Protein AF-A0ABD6E208-F1 (afdb_monomer_lite)

pLDDT: mean 94.64, std 5.19, range [59.28, 98.12]

Secondary structure (DSSP, 8-state):
-EEEEEE---SS-EEHHHHHHHSTTEEEEEEEETTTTEEEEP-TT-GGG--EE-TT-EEEEEESS--------

Sequence (73 aa):
TGWNLIGWYEDDDTSASSLYENITGCTSVVKWDPIDQSYWFYLPGFPAFDFVVSKGMALYVEVTSDSIWHGEG

Foldseek 3Di:
DFKDKDFDADQDKDKPVVCQVQPAQWDWKWFQDPVVRDIQTQDPPDVVSMDIHHHGTMIIITGDDDDDDDDDD

Radius of gyration: 11.58 Å; chains: 1; bounding box: 29×26×27 Å

Structure (mmCIF, N/CA/C/O backbone):
data_AF-A0ABD6E208-F1
#
_entry.id   AF-A0ABD6E208-F1
#
loop_
_atom_site.group_PDB
_atom_site.id
_atom_site.type_symbol
_atom_site.label_atom_id
_atom_site.label_alt_id
_atom_site.label_comp_id
_atom_site.label_asym_id
_atom_site.label_entity_id
_atom_site.label_seq_id
_atom_site.pdbx_PDB_ins_code
_atom_site.Cartn_x
_atom_site.Cartn_y
_atom_site.Cartn_z
_atom_site.occupancy
_atom_site.B_iso_or_equiv
_atom_site.auth_seq_id
_atom_site.auth_comp_id
_atom_site.auth_asym_id
_atom_site.auth_atom_id
_atom_site.pdbx_PDB_model_num
ATOM 1 N N . THR A 1 1 ? -7.890 -2.476 15.500 1.00 90.62 1 THR A N 1
ATOM 2 C CA . THR A 1 1 ? -7.321 -1.140 15.206 1.00 90.62 1 THR A CA 1
ATOM 3 C C . THR A 1 1 ? -5.803 -1.235 15.177 1.00 90.62 1 THR A C 1
ATOM 5 O O . THR A 1 1 ? -5.264 -2.248 15.615 1.00 90.62 1 THR A O 1
ATOM 8 N N . GLY A 1 2 ? -5.108 -0.205 14.691 1.00 95.75 2 GLY A N 1
ATOM 9 C CA . GLY A 1 2 ? -3.644 -0.135 14.665 1.00 95.75 2 GLY A CA 1
ATOM 10 C C . GLY A 1 2 ? -3.032 -0.578 13.337 1.00 95.75 2 GLY A C 1
ATOM 11 O O . GLY A 1 2 ? -3.703 -0.588 12.305 1.00 95.75 2 GLY A O 1
ATOM 12 N N . TRP A 1 3 ? -1.744 -0.914 13.379 1.00 96.31 3 TRP A N 1
ATOM 13 C CA . TRP A 1 3 ? -0.953 -1.279 12.207 1.00 96.31 3 TRP A CA 1
ATOM 14 C C . TRP A 1 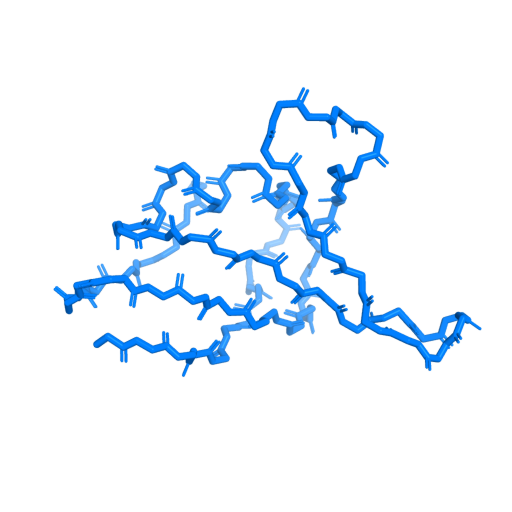3 ? -1.073 -2.763 11.871 1.00 96.31 3 TRP A C 1
ATOM 16 O O . TRP A 1 3 ? -0.890 -3.620 12.735 1.00 96.31 3 TRP A O 1
ATOM 26 N N . ASN A 1 4 ? -1.318 -3.054 10.596 1.00 96.31 4 ASN A N 1
ATOM 27 C CA . ASN A 1 4 ? -1.362 -4.397 10.031 1.00 96.31 4 ASN A CA 1
ATOM 28 C C . ASN A 1 4 ? -0.426 -4.471 8.822 1.00 96.31 4 ASN A C 1
ATOM 30 O O . ASN A 1 4 ? -0.233 -3.479 8.121 1.00 96.31 4 ASN A O 1
ATOM 34 N N . LEU A 1 5 ? 0.139 -5.650 8.574 1.00 96.06 5 LEU A N 1
ATOM 35 C CA . LEU A 1 5 ? 0.912 -5.929 7.367 1.00 96.06 5 LEU A CA 1
ATOM 36 C C . LEU A 1 5 ? 0.029 -6.713 6.395 1.00 96.06 5 LEU A C 1
ATOM 38 O O . LEU A 1 5 ? -0.449 -7.793 6.743 1.00 96.06 5 LEU A O 1
ATOM 42 N N . ILE A 1 6 ? -0.165 -6.181 5.191 1.00 95.31 6 ILE A N 1
ATOM 43 C CA . ILE A 1 6 ? -0.875 -6.858 4.100 1.00 95.31 6 ILE A CA 1
ATOM 44 C C . ILE A 1 6 ? 0.075 -7.095 2.926 1.00 95.31 6 ILE A C 1
ATOM 46 O O . ILE A 1 6 ? 1.048 -6.364 2.746 1.00 95.31 6 ILE A O 1
ATOM 50 N N . GLY A 1 7 ? -0.199 -8.131 2.137 1.00 95.19 7 GLY A N 1
ATOM 51 C CA . GLY A 1 7 ? 0.518 -8.418 0.898 1.00 95.19 7 GLY A CA 1
ATOM 52 C C . GLY A 1 7 ? -0.431 -8.359 -0.290 1.00 95.19 7 GLY A C 1
ATOM 53 O O . GLY A 1 7 ? -1.547 -8.872 -0.200 1.00 95.19 7 GLY A O 1
ATOM 54 N N . TRP A 1 8 ? 0.011 -7.759 -1.392 1.00 96.06 8 TRP A N 1
ATOM 55 C CA . TRP A 1 8 ? -0.757 -7.759 -2.634 1.00 96.06 8 TRP A CA 1
ATOM 56 C C . TRP A 1 8 ? -0.556 -9.073 -3.388 1.00 96.06 8 TRP A C 1
ATOM 58 O O . TRP A 1 8 ? 0.582 -9.463 -3.671 1.00 96.06 8 TRP A O 1
ATOM 68 N N . TYR A 1 9 ? -1.650 -9.776 -3.673 1.00 94.00 9 TYR A N 1
ATOM 69 C CA . TYR A 1 9 ? -1.615 -11.128 -4.238 1.00 94.00 9 TYR A CA 1
ATOM 70 C C . TYR A 1 9 ? -2.188 -11.228 -5.655 1.00 94.00 9 TYR A C 1
ATOM 72 O O . TYR A 1 9 ? -1.919 -12.230 -6.324 1.00 94.00 9 TYR A O 1
ATOM 80 N N . GLU A 1 10 ? -2.936 -10.220 -6.102 1.00 93.88 10 GLU A N 1
ATOM 81 C CA . GLU A 1 10 ? -3.521 -10.180 -7.442 1.00 93.88 10 GLU A CA 1
ATOM 82 C C . GLU A 1 10 ? -2.449 -9.977 -8.519 1.00 93.88 10 GLU A C 1
ATOM 84 O O . GLU A 1 10 ? -1.362 -9.460 -8.248 1.00 93.88 10 GLU A O 1
ATOM 89 N N . ASP A 1 11 ? -2.743 -10.441 -9.737 1.00 94.44 11 ASP A N 1
ATOM 90 C CA . ASP A 1 11 ? -1.873 -10.239 -10.906 1.00 94.44 11 ASP A CA 1
ATOM 91 C C . ASP A 1 11 ? -1.988 -8.822 -11.479 1.00 94.44 11 ASP A C 1
ATOM 93 O O . ASP A 1 11 ? -1.021 -8.324 -12.057 1.00 94.44 11 ASP A O 1
ATOM 97 N N . ASP A 1 12 ? -3.144 -8.180 -11.299 1.00 94.88 12 ASP A N 1
ATOM 98 C CA . ASP A 1 12 ? -3.366 -6.794 -11.689 1.00 94.88 12 ASP A CA 1
ATOM 99 C C . ASP A 1 12 ? -2.808 -5.836 -10.630 1.00 94.88 12 ASP A C 1
ATOM 101 O O . ASP A 1 12 ? -2.910 -6.064 -9.421 1.00 94.88 12 ASP A O 1
ATOM 105 N N . ASP A 1 13 ? -2.207 -4.744 -11.095 1.00 96.75 13 ASP A N 1
ATOM 106 C CA . ASP A 1 13 ? -1.710 -3.681 -10.228 1.00 96.75 13 ASP A CA 1
ATOM 107 C C . ASP A 1 13 ? -2.879 -2.8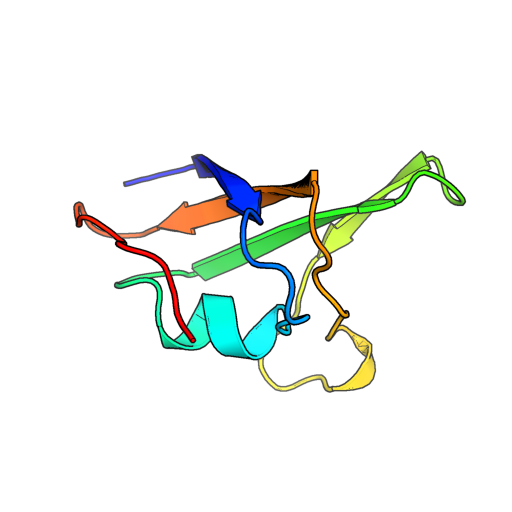71 -9.637 1.00 96.75 13 ASP A C 1
ATOM 109 O O . ASP A 1 13 ? -3.851 -2.561 -10.329 1.00 96.75 13 ASP A O 1
ATOM 113 N N . THR A 1 14 ? -2.742 -2.447 -8.379 1.00 96.62 14 THR A N 1
ATOM 114 C CA . THR A 1 14 ? -3.610 -1.431 -7.756 1.00 96.62 14 THR A CA 1
ATOM 115 C C . THR A 1 14 ? -2.801 -0.181 -7.385 1.00 96.62 14 THR A C 1
ATOM 117 O O . THR A 1 14 ? -1.600 -0.080 -7.660 1.00 96.62 14 THR A O 1
ATOM 120 N N . SER A 1 15 ? -3.443 0.803 -6.764 1.00 97.19 15 SER A N 1
ATOM 121 C CA . SER A 1 15 ? -2.804 1.995 -6.208 1.00 97.19 15 SER A CA 1
ATOM 122 C C . SER A 1 15 ? -2.945 2.052 -4.689 1.00 97.19 15 SER A C 1
ATOM 124 O O . SER A 1 15 ? -3.857 1.474 -4.093 1.00 97.19 15 SER A O 1
ATOM 126 N N . ALA A 1 16 ? -2.055 2.804 -4.042 1.00 97.56 16 ALA A N 1
ATOM 127 C CA . ALA A 1 16 ? -2.183 3.087 -2.617 1.00 97.56 16 ALA A CA 1
ATOM 128 C C . ALA A 1 16 ? -3.488 3.838 -2.298 1.00 97.56 16 ALA A C 1
ATOM 130 O O . ALA A 1 16 ? -4.095 3.588 -1.257 1.00 97.56 16 ALA A O 1
ATOM 131 N N . SER A 1 17 ? -3.932 4.718 -3.203 1.00 97.25 17 SER A N 1
ATOM 132 C CA . SER A 1 17 ? -5.229 5.401 -3.109 1.00 97.25 17 SER A CA 1
ATOM 133 C C . SER A 1 17 ? -6.421 4.443 -3.121 1.00 97.25 17 SER A C 1
ATOM 135 O O . SER A 1 17 ? -7.290 4.568 -2.262 1.00 97.25 17 SER A O 1
ATOM 137 N N . SER A 1 18 ? -6.439 3.458 -4.022 1.00 96.81 18 SER A N 1
ATOM 138 C CA . SER A 1 18 ? -7.515 2.463 -4.097 1.00 96.81 18 SER A CA 1
ATOM 139 C C . SER A 1 18 ? -7.610 1.659 -2.795 1.00 96.81 18 SER A C 1
ATOM 141 O O . SER A 1 18 ? -8.670 1.611 -2.167 1.00 96.81 18 SER A O 1
ATOM 143 N N . LEU A 1 19 ? -6.471 1.165 -2.293 1.00 96.62 19 LEU A N 1
ATOM 144 C CA . LEU A 1 19 ? -6.416 0.453 -1.013 1.00 96.62 19 LEU A CA 1
ATOM 145 C C . LEU A 1 19 ? -6.899 1.317 0.158 1.00 96.62 19 LEU A C 1
ATOM 147 O O . LEU A 1 19 ? -7.631 0.839 1.025 1.00 96.62 19 LEU A O 1
ATOM 151 N N . TYR A 1 20 ? -6.486 2.585 0.198 1.00 96.75 20 TYR A N 1
ATOM 152 C CA . TYR A 1 20 ? -6.901 3.528 1.235 1.00 96.75 20 TYR A CA 1
ATOM 153 C C . TYR A 1 20 ? -8.423 3.734 1.250 1.00 96.75 20 TYR A C 1
ATOM 155 O O . TYR A 1 20 ? -9.021 3.818 2.323 1.00 96.75 20 TYR A O 1
ATOM 163 N N . GLU A 1 21 ? -9.053 3.790 0.076 1.00 95.88 21 GLU A N 1
ATOM 164 C CA . GLU A 1 21 ? -10.495 4.005 -0.068 1.00 95.88 21 GLU A CA 1
ATOM 165 C C . GLU A 1 21 ? -11.329 2.751 0.247 1.00 95.88 21 GLU A C 1
ATOM 167 O O . GLU A 1 21 ? -12.433 2.876 0.783 1.00 95.88 21 GLU A O 1
ATOM 172 N N . ASN A 1 22 ? -10.810 1.547 -0.027 1.00 95.81 22 ASN A N 1
ATOM 173 C CA . ASN A 1 22 ? -11.556 0.294 0.159 1.00 95.81 22 ASN A CA 1
ATOM 174 C C . ASN A 1 22 ? -11.267 -0.435 1.484 1.00 95.81 22 ASN A C 1
ATOM 176 O O . ASN A 1 22 ? -12.065 -1.279 1.910 1.00 95.81 22 ASN A O 1
ATOM 180 N N . ILE A 1 23 ? -10.166 -0.130 2.179 1.00 96.00 23 ILE A N 1
ATOM 181 C CA . ILE A 1 23 ? -9.913 -0.667 3.523 1.00 96.00 23 ILE A CA 1
ATOM 182 C C . ILE A 1 23 ? -10.704 0.153 4.548 1.00 96.00 23 ILE A C 1
ATOM 184 O O . ILE A 1 23 ? -10.451 1.334 4.789 1.00 96.00 23 ILE A O 1
ATOM 188 N N . THR A 1 24 ? -11.660 -0.495 5.216 1.00 96.19 24 THR A N 1
ATOM 189 C CA . THR A 1 24 ? -12.547 0.179 6.175 1.00 96.19 24 THR A CA 1
ATOM 190 C C . THR A 1 24 ? -11.762 0.797 7.335 1.00 96.19 24 THR A C 1
ATOM 192 O O . THR A 1 24 ? -11.106 0.107 8.117 1.00 96.19 24 THR A O 1
ATOM 195 N N . GLY A 1 25 ? -11.881 2.119 7.475 1.00 95.94 25 GLY A N 1
ATOM 196 C CA . GLY A 1 25 ? -11.229 2.882 8.536 1.00 95.94 25 GLY A CA 1
ATOM 197 C C . GLY A 1 25 ? -9.722 3.061 8.346 1.00 95.94 25 GLY A C 1
ATOM 198 O O . GLY A 1 25 ? -9.047 3.330 9.344 1.00 95.94 25 GLY A O 1
ATOM 199 N N . CYS A 1 26 ? -9.204 2.897 7.122 1.00 96.62 26 CYS A N 1
ATOM 200 C CA . CYS A 1 26 ? -7.803 3.144 6.795 1.00 96.62 26 CYS A CA 1
ATOM 201 C C . CYS A 1 26 ? -7.417 4.611 7.022 1.00 96.62 26 CYS A C 1
ATOM 203 O O . CYS A 1 26 ? -8.133 5.532 6.629 1.00 96.62 26 CYS A O 1
ATOM 205 N N . THR A 1 27 ? -6.278 4.830 7.675 1.00 96.38 27 THR A N 1
ATOM 206 C CA . THR A 1 27 ? -5.714 6.167 7.918 1.00 96.38 27 THR A CA 1
ATOM 207 C C . THR A 1 27 ? -4.357 6.367 7.267 1.00 96.38 27 THR A C 1
ATOM 209 O O . THR A 1 27 ? -4.012 7.506 6.959 1.00 96.38 27 THR A O 1
ATOM 212 N N . SER A 1 28 ? -3.627 5.283 7.006 1.00 96.62 28 SER A N 1
ATOM 213 C CA . SER A 1 28 ? -2.277 5.325 6.447 1.00 96.62 28 SER A CA 1
ATOM 214 C C . SER A 1 28 ? -2.008 4.081 5.598 1.00 96.62 28 SER A C 1
ATOM 216 O O . SER A 1 28 ? -2.333 2.973 6.026 1.00 96.62 28 SER A O 1
ATOM 218 N N . VAL A 1 29 ? -1.348 4.258 4.448 1.00 98.06 29 VAL A N 1
ATOM 219 C CA . VAL A 1 29 ? -0.778 3.176 3.624 1.00 98.06 29 VAL A CA 1
ATOM 220 C C . VAL A 1 29 ? 0.701 3.481 3.396 1.00 98.06 29 VAL A C 1
ATOM 222 O O . VAL A 1 29 ? 1.058 4.580 2.968 1.00 98.06 29 VAL A O 1
ATOM 225 N N . VAL A 1 30 ? 1.576 2.528 3.713 1.00 98.12 30 VAL A N 1
ATOM 226 C CA . VAL A 1 30 ? 3.030 2.731 3.697 1.00 98.12 30 VAL A CA 1
ATOM 227 C C . VAL A 1 30 ? 3.716 1.552 3.021 1.00 98.12 30 VAL A C 1
ATOM 229 O O . VAL A 1 30 ? 3.462 0.397 3.373 1.00 98.12 30 VAL A O 1
ATOM 232 N N . LYS A 1 31 ? 4.632 1.840 2.090 1.00 97.31 31 LYS A N 1
ATOM 233 C CA . LYS A 1 31 ? 5.525 0.837 1.492 1.00 97.31 31 LYS A CA 1
ATOM 234 C C . LYS A 1 31 ? 6.959 1.014 1.975 1.00 97.31 31 LYS A C 1
ATOM 236 O O . LYS A 1 31 ? 7.384 2.117 2.320 1.00 97.31 31 LYS A O 1
ATOM 241 N N . TRP A 1 32 ? 7.722 -0.072 1.942 1.00 95.88 32 TRP A N 1
ATOM 242 C CA . TRP A 1 32 ? 9.177 0.023 1.955 1.00 95.88 32 TRP A CA 1
ATOM 243 C C . TRP A 1 32 ? 9.671 0.430 0.566 1.00 95.88 32 TRP A C 1
ATOM 245 O O . TRP A 1 32 ? 9.287 -0.181 -0.433 1.00 95.88 32 TRP A O 1
ATOM 255 N N . ASP A 1 33 ? 10.521 1.448 0.504 1.00 94.75 33 ASP A N 1
ATOM 256 C CA . ASP A 1 33 ? 11.253 1.811 -0.699 1.00 94.75 33 ASP A CA 1
ATOM 257 C C . ASP A 1 33 ? 12.672 1.221 -0.648 1.00 94.75 33 ASP A C 1
ATOM 259 O O . ASP A 1 33 ? 13.506 1.680 0.139 1.00 94.75 33 ASP A O 1
ATOM 263 N N . PRO A 1 34 ? 12.975 0.190 -1.458 1.00 92.69 34 PRO A N 1
ATOM 264 C CA . PRO A 1 34 ? 14.285 -0.445 -1.435 1.00 92.69 34 PRO A CA 1
ATOM 265 C C . PRO A 1 34 ? 15.381 0.397 -2.099 1.00 92.69 34 PRO A C 1
ATOM 267 O O . PRO A 1 34 ? 16.555 0.120 -1.852 1.00 92.69 34 PRO A O 1
ATOM 270 N N . ILE A 1 35 ? 15.027 1.386 -2.930 1.00 93.75 35 ILE A N 1
ATOM 271 C CA . ILE A 1 35 ? 15.998 2.250 -3.615 1.00 93.75 35 ILE A CA 1
ATOM 272 C C . ILE A 1 35 ? 16.564 3.252 -2.611 1.00 93.75 35 ILE A C 1
ATOM 274 O O . ILE A 1 35 ? 17.780 3.331 -2.435 1.00 93.75 35 ILE A O 1
ATOM 278 N N . ASP A 1 36 ? 15.675 3.946 -1.900 1.00 95.94 36 ASP A N 1
ATOM 279 C CA . ASP A 1 36 ? 16.048 4.965 -0.913 1.00 95.94 36 ASP A CA 1
ATOM 280 C C . ASP A 1 36 ? 16.296 4.387 0.492 1.00 95.94 36 ASP A C 1
ATOM 282 O O . ASP A 1 36 ? 16.707 5.110 1.399 1.00 95.94 36 ASP A O 1
ATOM 286 N N . GLN A 1 37 ? 16.038 3.087 0.687 1.00 96.12 37 GLN A N 1
ATOM 287 C CA . GLN A 1 37 ? 16.079 2.396 1.982 1.00 96.12 37 GLN A CA 1
ATOM 288 C C . GLN A 1 37 ? 15.278 3.128 3.068 1.00 96.12 37 GLN A C 1
ATOM 290 O O . GLN A 1 37 ? 15.750 3.354 4.186 1.00 96.12 37 GLN A O 1
ATOM 295 N N . SER A 1 38 ? 14.052 3.517 2.729 1.00 96.69 38 SER A N 1
ATOM 296 C CA . SER A 1 38 ? 13.183 4.292 3.612 1.00 96.69 38 SER A CA 1
ATOM 297 C C . SER A 1 38 ? 11.721 3.872 3.479 1.00 96.69 38 SER A C 1
ATOM 299 O O . SER A 1 38 ? 11.356 3.078 2.614 1.00 96.69 38 SER A O 1
ATOM 301 N N . TYR A 1 39 ? 10.869 4.381 4.367 1.00 95.88 39 TYR A N 1
ATOM 302 C CA . TYR A 1 39 ? 9.426 4.193 4.254 1.00 95.88 39 TYR A CA 1
ATOM 303 C C . TYR A 1 39 ? 8.811 5.315 3.426 1.00 95.88 39 TYR A C 1
ATOM 305 O O . TYR A 1 39 ? 9.011 6.494 3.721 1.00 95.88 39 TYR A O 1
ATOM 313 N N . TRP A 1 40 ? 8.019 4.931 2.428 1.00 97.12 40 TRP A N 1
ATOM 314 C CA . TRP A 1 40 ? 7.244 5.851 1.611 1.00 97.12 40 TRP A CA 1
ATOM 315 C C . 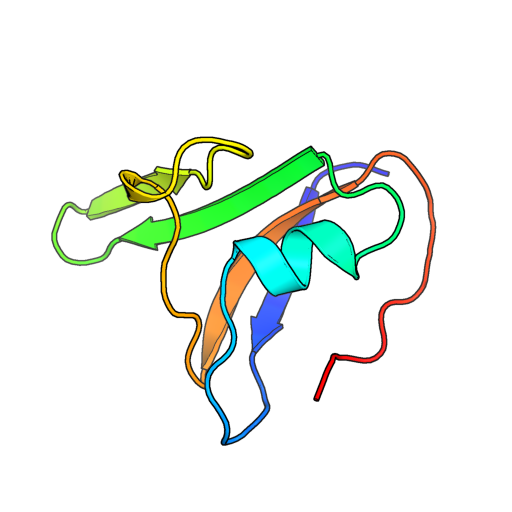TRP A 1 40 ? 5.786 5.842 2.058 1.00 97.12 40 TRP A C 1
ATOM 317 O O . TRP A 1 40 ? 5.125 4.801 2.038 1.00 97.12 40 TRP A O 1
ATOM 327 N N . PHE A 1 41 ? 5.291 7.013 2.447 1.00 96.75 41 PHE A N 1
ATOM 328 C CA . PHE A 1 41 ? 3.931 7.206 2.932 1.00 96.75 41 PHE A CA 1
ATOM 329 C C . PHE A 1 41 ? 3.036 7.691 1.800 1.00 96.75 41 PHE A C 1
ATOM 331 O O . PHE A 1 41 ? 3.348 8.680 1.136 1.00 96.75 41 PHE A O 1
ATOM 338 N N . TYR A 1 42 ? 1.895 7.034 1.626 1.00 97.31 42 TYR A N 1
ATOM 339 C CA . TYR A 1 42 ? 0.804 7.607 0.857 1.00 97.31 42 TYR A CA 1
ATOM 340 C C . TYR A 1 42 ? 0.214 8.810 1.608 1.00 97.31 42 TYR A C 1
ATOM 342 O O . TYR A 1 42 ? -0.025 8.736 2.815 1.00 97.31 42 TYR A O 1
ATOM 350 N N . LEU A 1 43 ? -0.034 9.911 0.894 1.00 94.25 43 LEU A N 1
ATOM 351 C CA . LEU A 1 43 ? -0.692 11.107 1.423 1.00 94.25 43 LEU A CA 1
ATOM 352 C C . LEU A 1 43 ? -1.992 11.373 0.644 1.00 94.25 43 LEU A C 1
ATOM 354 O O . LEU A 1 43 ? -1.928 11.833 -0.503 1.00 94.25 43 LEU A O 1
ATOM 358 N N . PRO A 1 44 ? -3.172 11.131 1.251 1.00 92.50 44 PRO A N 1
ATOM 359 C CA . PRO A 1 44 ? -4.457 11.409 0.618 1.00 92.50 44 PRO A CA 1
ATOM 360 C C . PRO A 1 44 ? -4.566 12.862 0.139 1.00 92.50 44 PRO A C 1
ATOM 362 O O . PRO A 1 44 ? -4.211 13.799 0.855 1.00 92.50 44 PRO A O 1
ATOM 365 N N . GLY A 1 45 ? -5.059 13.058 -1.086 1.00 91.19 45 GLY A N 1
ATOM 366 C CA . GLY A 1 45 ? -5.203 14.384 -1.702 1.00 91.19 45 GLY A CA 1
ATOM 367 C C . GLY A 1 45 ? -3.932 14.955 -2.346 1.00 91.19 45 GLY A C 1
ATOM 368 O O . GLY A 1 45 ? -3.999 16.024 -2.952 1.00 91.19 45 GLY A O 1
ATOM 369 N N . PHE A 1 46 ? -2.798 14.246 -2.285 1.00 94.00 46 PHE A N 1
ATOM 370 C CA . PHE A 1 46 ? -1.553 14.629 -2.956 1.00 94.00 46 PHE A CA 1
ATOM 371 C C . PHE A 1 46 ? -1.136 13.553 -3.974 1.00 94.00 46 PHE A C 1
ATOM 373 O O . PHE A 1 46 ? -0.404 12.631 -3.616 1.00 94.00 46 PHE A O 1
ATOM 380 N N . PRO A 1 47 ? -1.530 13.668 -5.261 1.00 92.69 47 PRO A N 1
ATOM 381 C CA . PRO A 1 47 ? -1.286 12.630 -6.272 1.00 92.69 47 PRO A CA 1
ATOM 382 C C . PRO A 1 47 ? 0.183 12.217 -6.442 1.00 92.69 47 PRO A C 1
ATOM 384 O O . PRO A 1 47 ? 0.462 11.089 -6.819 1.00 92.69 47 PRO A O 1
ATOM 387 N N . ALA A 1 48 ? 1.130 13.108 -6.133 1.00 94.44 48 ALA A N 1
ATOM 388 C CA . ALA A 1 48 ? 2.564 12.820 -6.201 1.00 94.44 48 ALA A CA 1
ATOM 389 C C . ALA A 1 48 ? 3.046 11.774 -5.174 1.00 94.44 48 ALA A C 1
ATOM 391 O O . ALA A 1 48 ? 4.155 11.265 -5.306 1.00 94.44 48 ALA A O 1
ATOM 392 N N . PHE A 1 49 ? 2.242 11.489 -4.147 1.00 95.94 49 PHE A N 1
ATOM 393 C CA . PHE A 1 49 ? 2.535 10.490 -3.118 1.00 95.94 49 PHE A CA 1
ATOM 394 C C . PHE A 1 49 ? 1.807 9.168 -3.352 1.00 95.94 49 PHE A C 1
ATOM 396 O O . PHE A 1 49 ? 2.052 8.216 -2.610 1.00 95.94 49 PHE A O 1
ATOM 403 N N . ASP A 1 50 ? 0.927 9.102 -4.354 1.00 97.38 50 ASP A N 1
ATOM 404 C CA . ASP A 1 50 ? 0.330 7.841 -4.769 1.00 97.38 50 ASP A CA 1
ATOM 405 C C . ASP A 1 50 ? 1.376 6.967 -5.460 1.00 97.38 50 ASP A C 1
ATOM 407 O O . ASP A 1 50 ? 2.311 7.457 -6.100 1.00 97.38 50 ASP A O 1
ATOM 411 N N . PHE A 1 51 ? 1.241 5.660 -5.296 1.00 97.06 51 PHE A N 1
ATOM 412 C CA . PHE A 1 51 ? 2.180 4.700 -5.849 1.00 97.06 51 PHE A CA 1
ATOM 413 C C . PHE A 1 51 ? 1.464 3.430 -6.278 1.00 97.06 51 PHE A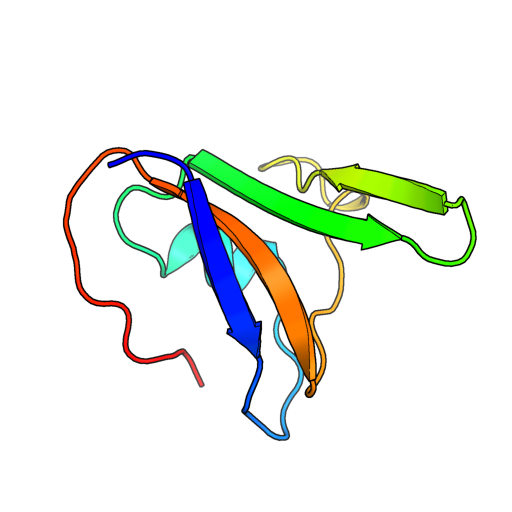 C 1
ATOM 415 O O . PHE A 1 51 ? 0.452 3.034 -5.701 1.00 97.06 51 PHE A O 1
ATOM 422 N N . VAL A 1 52 ? 2.037 2.789 -7.294 1.00 97.25 52 VAL A N 1
ATOM 423 C CA . VAL A 1 52 ? 1.573 1.495 -7.786 1.00 97.25 52 VAL A CA 1
ATOM 424 C C . VAL A 1 52 ? 1.927 0.415 -6.770 1.00 97.25 52 VAL A C 1
ATOM 426 O O . VAL A 1 52 ? 3.043 0.378 -6.242 1.00 97.25 52 VAL A O 1
ATOM 429 N N . VAL A 1 53 ? 0.963 -0.459 -6.515 1.00 97.19 53 VAL A N 1
ATOM 430 C CA . VAL A 1 53 ? 1.103 -1.661 -5.705 1.00 97.19 53 VAL A CA 1
ATOM 431 C C . VAL A 1 53 ? 0.984 -2.850 -6.642 1.00 97.19 53 VAL A C 1
ATOM 433 O O . VAL A 1 53 ? -0.076 -3.094 -7.210 1.00 97.19 53 VAL A O 1
ATOM 436 N N . SER A 1 54 ? 2.084 -3.579 -6.785 1.00 96.69 54 SER A N 1
ATOM 437 C CA . SER A 1 54 ? 2.176 -4.753 -7.644 1.00 96.69 54 SER A CA 1
ATOM 438 C C . SER A 1 54 ? 2.327 -6.035 -6.834 1.00 96.69 54 SER A C 1
ATOM 440 O O . SER A 1 54 ? 2.607 -6.028 -5.626 1.00 96.69 54 SER A O 1
ATOM 442 N N . LYS A 1 55 ? 2.102 -7.169 -7.502 1.00 96.44 55 LYS A N 1
ATOM 443 C CA . LYS A 1 55 ? 2.096 -8.492 -6.872 1.00 96.44 55 LYS A CA 1
ATO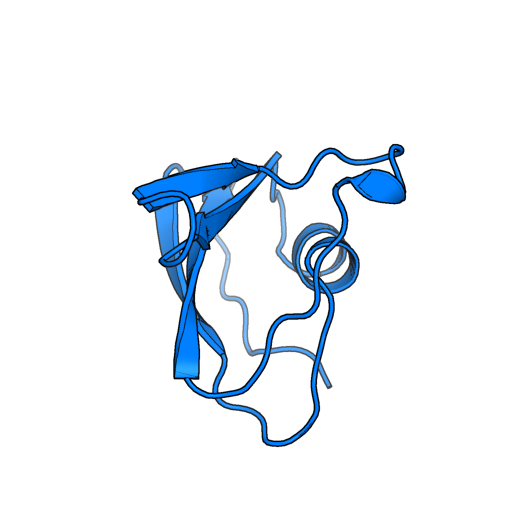M 444 C C . LYS A 1 55 ? 3.360 -8.749 -6.054 1.00 96.44 55 LYS A C 1
ATOM 446 O O . LYS A 1 55 ? 4.482 -8.576 -6.528 1.00 96.44 55 LYS A O 1
ATOM 451 N N . GLY A 1 56 ? 3.177 -9.229 -4.826 1.00 94.56 56 GLY A N 1
ATOM 452 C CA . GLY A 1 56 ? 4.264 -9.560 -3.905 1.00 94.56 56 GLY A CA 1
ATOM 453 C C . GLY A 1 56 ? 4.782 -8.383 -3.077 1.00 94.56 56 GLY A C 1
ATOM 454 O O . GLY A 1 56 ? 5.635 -8.594 -2.213 1.00 94.56 56 GLY A O 1
ATOM 455 N N . MET A 1 57 ? 4.270 -7.164 -3.279 1.00 95.69 57 MET A N 1
ATOM 456 C CA . MET A 1 57 ? 4.570 -6.042 -2.391 1.00 95.69 57 MET A CA 1
ATOM 457 C C . MET A 1 57 ? 3.891 -6.217 -1.029 1.00 95.69 57 MET A C 1
ATOM 459 O O . MET A 1 57 ? 2.721 -6.592 -0.941 1.00 95.69 57 MET A O 1
ATOM 463 N N . ALA A 1 58 ? 4.632 -5.901 0.033 1.00 95.12 58 ALA A N 1
ATOM 464 C CA . ALA A 1 58 ? 4.116 -5.824 1.393 1.00 95.12 58 ALA A CA 1
ATOM 465 C C . ALA A 1 58 ? 3.867 -4.361 1.785 1.00 95.12 58 ALA A C 1
ATOM 467 O O . ALA A 1 58 ? 4.710 -3.493 1.536 1.00 95.12 58 ALA A O 1
ATOM 468 N N . LEU A 1 59 ? 2.723 -4.102 2.414 1.00 97.19 59 LEU A N 1
ATOM 469 C CA . LEU A 1 59 ? 2.269 -2.772 2.809 1.00 97.19 59 LEU A CA 1
ATOM 470 C C . LEU A 1 59 ? 1.882 -2.757 4.281 1.00 97.19 59 LEU A C 1
ATOM 472 O O . LEU A 1 59 ? 1.180 -3.647 4.763 1.00 97.19 59 LEU A O 1
ATOM 476 N N . TYR A 1 60 ? 2.297 -1.705 4.976 1.00 97.50 60 TYR A N 1
ATOM 477 C CA . TYR A 1 60 ? 1.788 -1.401 6.303 1.00 97.50 60 TYR A CA 1
ATOM 478 C C . TYR A 1 60 ? 0.550 -0.523 6.168 1.00 97.50 60 TYR A C 1
ATOM 480 O O . TYR A 1 60 ? 0.608 0.547 5.558 1.00 97.50 60 TYR A O 1
ATOM 488 N N . VAL A 1 61 ? -0.555 -0.974 6.754 1.00 97.38 61 VAL A N 1
ATOM 489 C CA . VAL A 1 61 ? -1.821 -0.243 6.782 1.00 97.38 61 VAL A CA 1
ATOM 490 C C . VAL A 1 61 ? -2.237 0.033 8.216 1.00 97.38 61 VAL A C 1
ATOM 492 O O . VAL A 1 61 ? -2.237 -0.861 9.065 1.00 97.38 61 VAL A O 1
ATOM 495 N N . GLU A 1 62 ? -2.585 1.281 8.497 1.00 97.06 62 GLU A N 1
ATOM 496 C CA . GLU A 1 62 ? -3.135 1.684 9.788 1.00 97.06 62 GLU A CA 1
ATOM 497 C C . GLU A 1 62 ? -4.651 1.798 9.683 1.00 97.06 62 GLU A C 1
ATOM 499 O O . GLU A 1 62 ? -5.163 2.399 8.736 1.00 97.06 62 GLU A O 1
ATOM 504 N N . VAL A 1 63 ? -5.368 1.218 10.648 1.00 97.19 63 VAL A N 1
ATOM 505 C CA . VAL A 1 63 ? -6.835 1.230 10.676 1.00 97.19 63 VAL A CA 1
ATOM 506 C C . VAL A 1 63 ? -7.398 1.640 12.034 1.00 97.19 63 VAL A C 1
ATOM 508 O O . VAL A 1 63 ? -6.878 1.295 13.099 1.00 97.19 63 VAL A O 1
ATOM 511 N N . THR A 1 64 ? -8.533 2.330 12.003 1.00 97.38 64 THR A N 1
ATOM 512 C CA . THR A 1 64 ? -9.238 2.855 13.188 1.00 97.38 64 THR A CA 1
ATOM 513 C C . THR A 1 64 ? -10.356 1.953 13.700 1.00 97.38 64 THR A C 1
ATOM 515 O O . THR A 1 64 ? -10.898 2.203 14.776 1.00 97.38 64 THR A O 1
ATOM 518 N N . SER A 1 65 ? -10.680 0.878 12.980 1.00 94.62 65 SER A N 1
ATOM 519 C CA . SER A 1 65 ? -11.721 -0.083 13.357 1.00 94.62 65 SER A CA 1
ATOM 520 C C . SER A 1 65 ? -11.318 -1.508 12.989 1.00 94.62 65 SER A C 1
ATOM 522 O O . SER A 1 65 ? -10.398 -1.707 12.195 1.00 94.62 65 SER A O 1
ATOM 524 N N . ASP A 1 66 ? -11.974 -2.491 13.598 1.00 92.88 66 ASP A N 1
ATOM 525 C CA . ASP A 1 66 ? -11.804 -3.892 13.225 1.00 92.88 66 ASP A CA 1
ATOM 526 C C . ASP A 1 66 ? -12.710 -4.206 12.034 1.00 92.88 66 ASP A C 1
ATOM 528 O O . ASP A 1 66 ? -13.906 -3.912 12.046 1.00 92.88 66 ASP A O 1
ATOM 532 N N . SER A 1 67 ? -12.132 -4.802 10.998 1.00 92.75 67 SER A N 1
ATOM 533 C CA . SER A 1 67 ? -12.839 -5.243 9.800 1.00 92.75 67 SER A CA 1
ATOM 534 C C . SER A 1 67 ? -12.075 -6.394 9.145 1.00 92.75 67 SER A C 1
ATOM 536 O O . SER A 1 67 ? -10.945 -6.702 9.530 1.00 92.75 67 SER A O 1
ATOM 538 N N . ILE A 1 68 ? -12.699 -7.049 8.168 1.00 91.12 68 ILE A N 1
ATOM 539 C CA . ILE A 1 68 ? -12.023 -7.997 7.284 1.00 91.12 68 ILE A CA 1
ATOM 540 C C . ILE A 1 68 ? -11.999 -7.360 5.902 1.00 91.12 68 ILE A C 1
ATOM 542 O O . ILE A 1 68 ? -13.047 -7.024 5.354 1.00 91.12 68 ILE A O 1
ATOM 546 N N . TRP A 1 69 ? -10.802 -7.198 5.352 1.00 91.12 69 TRP A N 1
ATOM 547 C CA . TRP A 1 69 ? -10.612 -6.817 3.961 1.00 91.12 69 TRP A CA 1
ATOM 548 C C . TRP A 1 69 ? -10.326 -8.077 3.141 1.00 9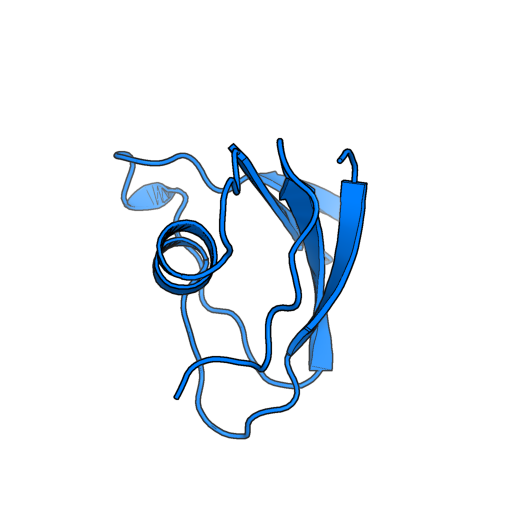1.12 69 TRP A C 1
ATOM 550 O O . TRP A 1 69 ? -9.505 -8.905 3.537 1.00 91.12 69 TRP A O 1
ATOM 560 N N . HIS A 1 70 ? -11.038 -8.240 2.027 1.00 88.81 70 HIS A N 1
ATOM 561 C CA . HIS A 1 70 ? -11.002 -9.451 1.200 1.00 88.81 70 HIS A CA 1
ATOM 562 C C . HIS A 1 70 ? -10.162 -9.297 -0.080 1.00 88.81 70 HIS A C 1
ATOM 564 O O . HIS A 1 70 ? -10.101 -10.233 -0.871 1.00 88.81 70 HIS A O 1
ATOM 570 N N . GLY A 1 71 ? -9.498 -8.156 -0.275 1.00 84.25 71 GLY A N 1
ATOM 571 C CA . GLY A 1 71 ? -8.948 -7.759 -1.573 1.00 84.25 71 GLY A CA 1
ATOM 572 C C . GLY A 1 71 ? -9.853 -6.755 -2.288 1.00 84.25 71 GLY A C 1
ATOM 573 O O . GLY A 1 71 ? -10.977 -6.496 -1.852 1.00 84.25 71 GLY A O 1
ATOM 574 N N . GLU A 1 72 ? -9.344 -6.188 -3.374 1.00 77.62 72 GLU A N 1
ATOM 575 C CA . GLU A 1 72 ? -10.073 -5.337 -4.319 1.00 77.62 72 GLU A CA 1
ATOM 576 C C . GLU A 1 72 ? -9.608 -5.684 -5.741 1.00 77.62 72 GLU A C 1
ATOM 578 O O . GLU A 1 72 ? -8.459 -6.090 -5.906 1.00 77.62 72 GLU A O 1
ATOM 583 N N . GLY A 1 73 ? -10.487 -5.559 -6.738 1.00 59.28 73 GLY A N 1
ATOM 584 C CA . GLY A 1 73 ? -10.251 -6.064 -8.099 1.00 59.28 73 GLY A CA 1
ATOM 585 C C . GLY A 1 73 ? -11.359 -6.991 -8.567 1.00 59.28 73 GLY A C 1
ATOM 586 O O . GLY A 1 73 ? -11.558 -8.042 -7.920 1.00 59.28 73 GLY A O 1
#